Protein AF-A0A198ESL0-F1 (afdb_monomer)

Sequence (42 aa):
MDHWVGKKIPNNATIILDSNCSDELLGVSIKEGFKRCVNLKV

Mean predicted aligned error: 6.66 Å

Radius of gyration: 12.01 Å; Cα contacts (8 Å, |Δi|>4): 10; chains: 1; bounding box: 30×16×28 Å

Structure (mmCIF, N/CA/C/O backbone):
data_AF-A0A198ESL0-F1
#
_entry.id   AF-A0A198ESL0-F1
#
loop_
_atom_site.group_PDB
_atom_site.id
_atom_site.type_symbol
_atom_site.label_atom_id
_atom_site.label_alt_id
_atom_site.label_comp_id
_atom_site.label_asym_id
_atom_site.label_entity_id
_atom_site.label_seq_id
_atom_site.pdbx_PDB_ins_code
_atom_site.Cartn_x
_atom_site.Cartn_y
_atom_site.Cartn_z
_atom_site.occupancy
_atom_site.B_iso_or_equiv
_atom_site.auth_seq_id
_atom_site.auth_comp_id
_atom_site.auth_asym_id
_atom_site.auth_atom_id
_atom_site.pdbx_PDB_model_num
ATOM 1 N N . MET A 1 1 ? -20.454 -3.332 2.923 1.00 52.94 1 MET A N 1
ATOM 2 C CA . MET A 1 1 ? -19.083 -2.963 3.363 1.00 52.94 1 MET A CA 1
ATOM 3 C C . MET A 1 1 ? -18.624 -1.844 2.427 1.00 52.94 1 MET A C 1
ATOM 5 O O . MET A 1 1 ? -17.677 -2.015 1.680 1.00 52.94 1 MET A O 1
ATOM 9 N N . ASP A 1 2 ? -19.344 -0.715 2.403 1.00 67.06 2 ASP A N 1
ATOM 10 C CA . ASP A 1 2 ? -19.332 0.174 1.216 1.00 67.06 2 ASP A CA 1
ATOM 11 C C . ASP A 1 2 ? -18.881 1.606 1.519 1.00 67.06 2 ASP A C 1
ATOM 13 O O . ASP A 1 2 ? -18.942 2.475 0.659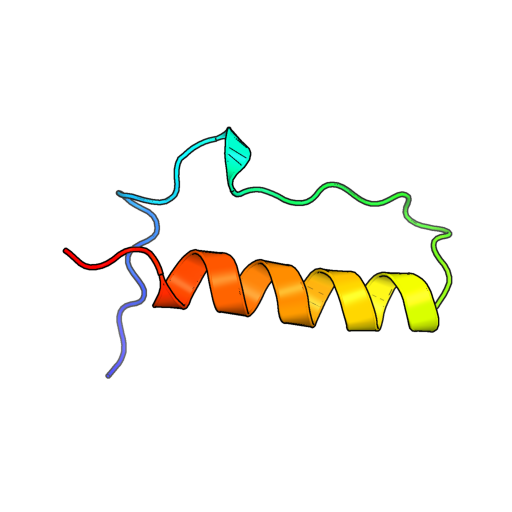 1.00 67.06 2 ASP A O 1
ATOM 17 N N . HIS A 1 3 ? -18.409 1.864 2.741 1.00 69.25 3 HIS A N 1
ATOM 18 C CA . HIS A 1 3 ? -17.946 3.188 3.145 1.00 69.25 3 HIS A CA 1
ATOM 19 C C . HIS A 1 3 ? -16.614 3.085 3.886 1.00 69.25 3 HIS A C 1
ATOM 21 O O . HIS A 1 3 ? -16.562 2.816 5.086 1.00 69.25 3 HIS A O 1
ATOM 27 N N . TRP A 1 4 ? -15.526 3.324 3.154 1.00 71.19 4 TRP A N 1
ATOM 28 C CA . TRP A 1 4 ? -14.218 3.598 3.737 1.00 71.19 4 TRP A CA 1
ATOM 29 C C . TRP A 1 4 ? -14.203 5.051 4.212 1.00 71.19 4 TRP A C 1
ATOM 31 O O . TRP A 1 4 ? -14.362 5.976 3.419 1.00 71.19 4 TRP A O 1
ATOM 41 N N . VAL A 1 5 ? -14.040 5.268 5.517 1.00 67.50 5 VAL A N 1
ATOM 42 C CA . VAL A 1 5 ? -14.041 6.612 6.103 1.00 67.50 5 VAL A CA 1
ATOM 43 C C . VAL A 1 5 ? -12.599 7.054 6.353 1.00 67.50 5 VAL A C 1
ATOM 45 O O . VAL A 1 5 ? -11.968 6.622 7.312 1.00 67.50 5 VAL A O 1
ATOM 48 N N . GLY A 1 6 ? -12.086 7.974 5.531 1.00 66.56 6 GLY A N 1
ATOM 49 C CA . GLY A 1 6 ? -10.744 8.561 5.693 1.00 66.56 6 GLY A CA 1
ATOM 50 C C . GLY A 1 6 ? -10.597 9.522 6.885 1.00 66.56 6 GLY A C 1
ATOM 51 O O . GLY A 1 6 ? -9.511 10.031 7.140 1.00 66.56 6 GLY A O 1
ATOM 52 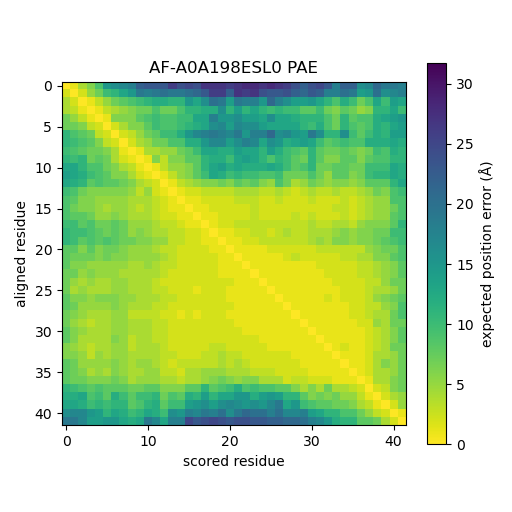N N . LYS A 1 7 ? -11.674 9.768 7.646 1.00 60.84 7 LYS A N 1
ATOM 53 C CA . LYS A 1 7 ? -11.779 10.811 8.688 1.00 60.84 7 LYS A CA 1
ATOM 54 C C . LYS A 1 7 ? -10.810 10.640 9.874 1.00 60.84 7 LYS A C 1
ATOM 56 O O . LYS A 1 7 ? -10.706 11.544 10.694 1.00 60.84 7 LYS A O 1
ATOM 61 N N . LYS A 1 8 ? -10.120 9.497 9.980 1.00 61.59 8 LYS A N 1
ATOM 62 C CA . LYS A 1 8 ? -9.129 9.199 11.031 1.00 61.59 8 LYS A CA 1
ATOM 63 C C . LYS A 1 8 ? -7.733 8.863 10.502 1.00 61.59 8 LYS A C 1
ATOM 65 O O . LYS A 1 8 ? -6.902 8.438 11.295 1.00 61.59 8 LYS A O 1
ATOM 70 N N . ILE A 1 9 ? -7.461 9.017 9.205 1.00 70.31 9 ILE A N 1
ATOM 71 C CA . ILE A 1 9 ? -6.110 8.799 8.676 1.00 70.31 9 ILE A CA 1
ATOM 72 C C . ILE A 1 9 ? -5.274 10.035 9.042 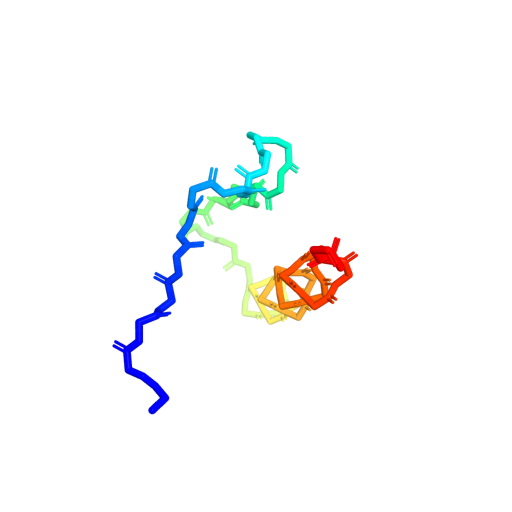1.00 70.31 9 ILE A C 1
ATOM 74 O O . ILE A 1 9 ? -5.555 11.119 8.529 1.00 70.31 9 ILE A O 1
ATOM 78 N N . PRO A 1 10 ? -4.300 9.928 9.962 1.00 69.56 10 PRO A N 1
ATOM 79 C CA . PRO A 1 10 ? -3.476 11.071 10.332 1.00 69.56 10 PRO A CA 1
ATOM 80 C C . PRO A 1 10 ? -2.621 11.511 9.135 1.00 69.56 10 PRO A C 1
ATOM 82 O O . PRO A 1 10 ? -2.257 10.694 8.296 1.00 69.56 10 PRO A O 1
ATOM 85 N N . ASN A 1 11 ? -2.259 12.795 9.046 1.00 66.75 11 ASN A N 1
ATOM 86 C CA . ASN A 1 11 ? -1.494 13.321 7.901 1.00 66.75 11 ASN A CA 1
ATOM 87 C C . ASN A 1 11 ? -0.148 12.600 7.675 1.00 66.75 11 ASN A C 1
ATOM 89 O O . ASN A 1 11 ? 0.348 12.560 6.554 1.00 66.75 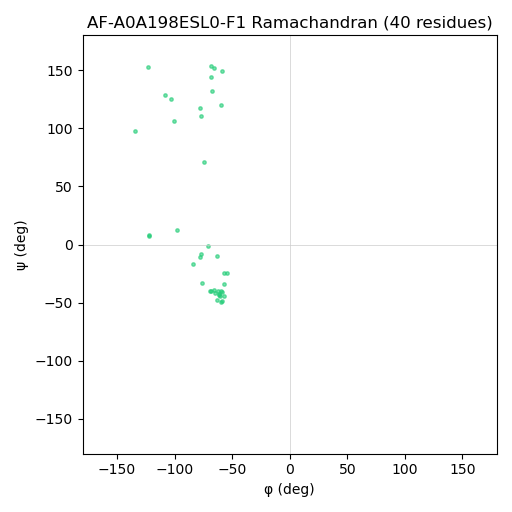11 ASN A O 1
ATOM 93 N N . ASN A 1 12 ? 0.428 11.994 8.719 1.00 70.81 12 ASN A N 1
ATOM 94 C CA . ASN A 1 12 ? 1.644 11.179 8.626 1.00 70.81 12 ASN A CA 1
ATOM 95 C C . ASN A 1 12 ? 1.407 9.764 8.056 1.00 70.81 12 ASN A C 1
ATOM 97 O O . ASN A 1 12 ? 2.369 9.039 7.803 1.00 70.81 12 ASN A O 1
ATOM 101 N N . ALA A 1 13 ? 0.153 9.355 7.855 1.00 71.94 13 ALA A N 1
ATOM 102 C CA . ALA A 1 13 ? -0.190 8.072 7.261 1.00 71.94 13 ALA A CA 1
ATOM 103 C C . ALA A 1 13 ? -0.177 8.107 5.725 1.00 71.94 13 ALA A C 1
ATOM 105 O O . ALA A 1 13 ? -0.038 7.043 5.119 1.00 71.94 13 ALA A O 1
ATOM 106 N N . THR A 1 14 ? -0.204 9.290 5.102 1.00 82.94 14 THR A N 1
ATOM 107 C CA . THR A 1 14 ? -0.021 9.446 3.652 1.00 82.94 14 THR A CA 1
ATOM 108 C C . THR A 1 14 ? 1.406 9.075 3.248 1.00 82.94 14 THR A C 1
ATOM 110 O O . THR A 1 14 ? 2.376 9.520 3.861 1.00 82.94 14 THR A O 1
ATOM 113 N N . ILE A 1 15 ? 1.537 8.250 2.210 1.00 88.12 15 ILE A N 1
ATOM 114 C CA . ILE A 1 15 ? 2.818 7.932 1.573 1.00 88.12 15 ILE A CA 1
ATOM 115 C C . ILE A 1 15 ? 2.880 8.733 0.274 1.00 88.12 15 ILE A C 1
ATOM 117 O O . ILE A 1 15 ? 1.962 8.653 -0.538 1.00 88.12 15 ILE A O 1
ATOM 121 N N . ILE A 1 16 ? 3.939 9.522 0.105 1.00 90.94 16 ILE A N 1
ATOM 122 C CA . ILE A 1 16 ? 4.176 10.337 -1.089 1.00 90.94 16 ILE A CA 1
ATOM 123 C C . ILE A 1 16 ? 5.323 9.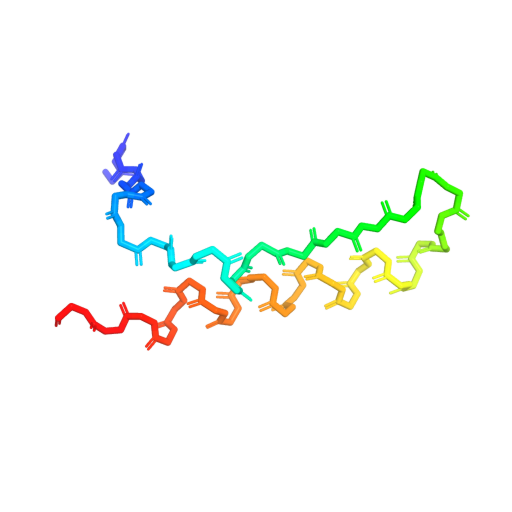691 -1.859 1.00 90.94 16 ILE A C 1
ATOM 125 O O . ILE A 1 16 ? 6.371 9.411 -1.278 1.00 90.94 16 ILE A O 1
ATOM 129 N N . LEU A 1 17 ? 5.114 9.453 -3.150 1.00 93.12 17 LEU A N 1
ATOM 130 C CA . LEU A 1 17 ? 6.106 8.888 -4.060 1.00 93.12 17 LEU A CA 1
ATOM 131 C C . LEU A 1 17 ? 6.333 9.835 -5.233 1.00 93.12 17 LEU A C 1
ATOM 133 O O . LEU A 1 17 ? 5.427 10.578 -5.614 1.00 93.12 17 LEU A O 1
ATOM 137 N N . ASP A 1 18 ? 7.527 9.772 -5.819 1.00 93.69 18 ASP A N 1
ATOM 138 C CA . ASP A 1 18 ? 7.755 10.365 -7.133 1.00 93.69 18 ASP A CA 1
ATOM 139 C C . ASP A 1 18 ? 6.976 9.574 -8.195 1.00 93.69 18 ASP A C 1
ATOM 141 O O . ASP A 1 18 ? 6.856 8.347 -8.131 1.00 93.69 18 ASP A O 1
ATOM 145 N N . SER A 1 19 ? 6.468 10.289 -9.192 1.00 93.12 19 SER A N 1
ATOM 146 C CA . SER A 1 19 ? 5.847 9.729 -10.391 1.00 93.12 19 SER A CA 1
ATOM 147 C C . SER A 1 19 ? 6.729 8.729 -11.152 1.00 93.12 19 SER A C 1
ATOM 149 O O . SER A 1 19 ? 6.193 7.874 -11.849 1.00 93.12 19 SER A O 1
ATOM 151 N N . ASN A 1 20 ? 8.056 8.818 -11.018 1.00 95.62 20 ASN A N 1
ATOM 152 C CA . ASN A 1 20 ? 9.021 7.930 -11.672 1.00 95.62 20 ASN A CA 1
ATOM 153 C C . ASN A 1 20 ? 9.520 6.779 -10.779 1.00 95.62 20 ASN A C 1
ATOM 155 O O . ASN A 1 20 ? 10.520 6.139 -11.115 1.00 95.62 20 ASN A O 1
ATOM 159 N N . CYS A 1 21 ? 8.874 6.533 -9.633 1.00 95.56 21 CYS A N 1
ATOM 160 C CA . CYS A 1 21 ? 9.281 5.457 -8.735 1.00 95.56 21 CYS A CA 1
ATOM 161 C C . CYS A 1 21 ? 9.244 4.085 -9.427 1.00 95.5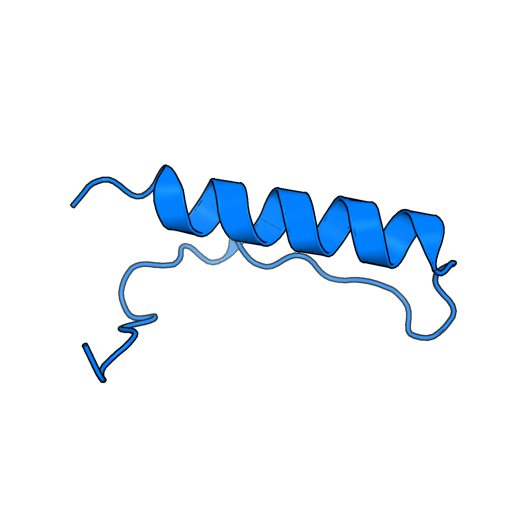6 21 CYS A C 1
ATOM 163 O O . CYS A 1 21 ? 8.448 3.840 -10.332 1.00 95.56 21 CYS A O 1
ATOM 165 N N . SER A 1 22 ? 10.124 3.178 -8.997 1.00 96.88 22 SER A N 1
ATOM 166 C CA . SER A 1 22 ? 10.135 1.812 -9.519 1.00 96.88 22 SER A CA 1
ATOM 167 C C . SER A 1 22 ? 8.894 1.035 -9.073 1.00 96.88 22 SER A C 1
ATOM 169 O O . SER A 1 22 ? 8.359 1.267 -7.986 1.00 96.88 22 SER A O 1
ATOM 171 N N . ASP A 1 23 ? 8.494 0.040 -9.867 1.00 96.88 23 ASP A N 1
ATOM 172 C CA . ASP A 1 23 ? 7.376 -0.852 -9.530 1.00 96.88 23 ASP A CA 1
ATOM 173 C C . ASP A 1 23 ? 7.587 -1.575 -8.191 1.00 96.88 23 ASP A C 1
ATOM 175 O O . ASP A 1 23 ? 6.642 -1.794 -7.431 1.00 96.88 23 ASP A O 1
ATOM 179 N N . GLU A 1 24 ? 8.837 -1.910 -7.860 1.0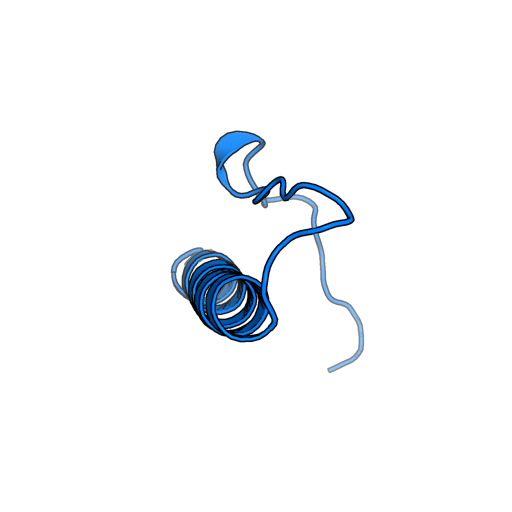0 96.94 24 GLU A N 1
ATOM 180 C CA . GLU A 1 24 ? 9.191 -2.501 -6.568 1.00 96.94 24 GLU A CA 1
ATOM 181 C C . GLU A 1 24 ? 8.892 -1.537 -5.410 1.00 96.94 24 GLU A C 1
ATOM 183 O O . GLU A 1 24 ? 8.233 -1.915 -4.436 1.00 96.94 24 GLU A O 1
ATOM 188 N N . LEU A 1 25 ? 9.313 -0.272 -5.530 1.00 95.38 25 LEU A N 1
ATOM 189 C CA . LEU A 1 25 ? 9.058 0.748 -4.514 1.00 95.38 25 LEU A CA 1
ATOM 190 C C . LEU A 1 25 ? 7.559 1.056 -4.392 1.00 95.38 25 LEU A C 1
ATOM 192 O O . LEU A 1 25 ? 7.048 1.209 -3.277 1.00 95.38 25 LEU A O 1
ATOM 196 N N . LEU A 1 26 ? 6.843 1.089 -5.518 1.00 96.25 26 LEU A N 1
ATOM 197 C CA . LEU A 1 26 ? 5.390 1.225 -5.556 1.00 96.25 26 LEU A CA 1
ATOM 198 C C . LEU A 1 26 ? 4.706 0.073 -4.803 1.00 96.25 26 LEU A C 1
ATOM 200 O O . LEU A 1 26 ? 3.879 0.314 -3.920 1.00 96.25 26 LEU A O 1
ATOM 204 N N . GLY A 1 27 ? 5.094 -1.175 -5.081 1.00 96.06 27 GLY A N 1
ATOM 205 C CA . GLY A 1 27 ? 4.546 -2.361 -4.423 1.00 96.06 27 GLY A CA 1
ATOM 206 C C . GLY A 1 27 ? 4.776 -2.370 -2.908 1.00 96.06 27 GLY A C 1
ATOM 207 O O . GLY A 1 27 ? 3.847 -2.626 -2.133 1.00 96.06 27 GLY A O 1
ATOM 208 N N . VAL A 1 28 ? 5.990 -2.030 -2.462 1.00 95.62 28 VAL A N 1
ATOM 209 C CA . VAL A 1 28 ? 6.321 -1.908 -1.030 1.00 95.62 28 VAL A CA 1
ATOM 210 C C . VAL A 1 28 ? 5.472 -0.826 -0.359 1.00 95.62 28 VAL A C 1
ATOM 212 O O . VAL A 1 28 ? 4.935 -1.042 0.730 1.00 95.62 28 VAL A O 1
ATOM 215 N 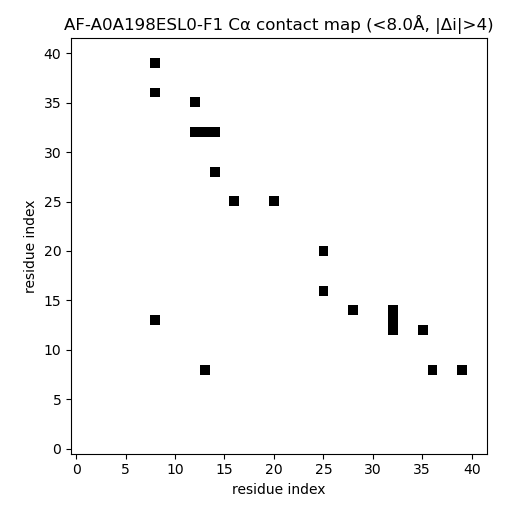N . SER A 1 29 ? 5.300 0.314 -1.024 1.00 93.00 29 SER A N 1
ATOM 216 C CA . SER A 1 29 ? 4.558 1.460 -0.494 1.00 93.00 29 SER A CA 1
ATOM 217 C C . SER A 1 29 ? 3.064 1.185 -0.367 1.00 93.00 29 SER A C 1
ATOM 219 O O . SER A 1 29 ? 2.465 1.534 0.648 1.00 93.00 29 SER A O 1
ATOM 221 N N . ILE A 1 30 ? 2.463 0.491 -1.340 1.00 92.31 30 ILE A N 1
ATOM 222 C CA . ILE A 1 30 ? 1.069 0.034 -1.256 1.00 92.31 30 ILE A CA 1
ATOM 223 C C . ILE A 1 30 ? 0.889 -0.872 -0.034 1.00 92.31 30 ILE A C 1
ATOM 225 O O . ILE A 1 30 ? -0.015 -0.655 0.776 1.00 92.31 30 ILE A O 1
ATOM 229 N N . LYS A 1 31 ? 1.780 -1.857 0.147 1.00 92.12 31 LYS A N 1
ATOM 230 C CA . LYS A 1 31 ? 1.734 -2.773 1.297 1.00 92.12 31 LYS A CA 1
ATOM 231 C C . LYS A 1 31 ? 1.833 -2.022 2.625 1.00 92.12 31 LYS A C 1
ATOM 233 O O . LYS A 1 31 ? 1.126 -2.358 3.575 1.00 92.12 31 LYS A O 1
ATOM 238 N N . GLU A 1 32 ? 2.687 -1.009 2.698 1.00 88.94 32 GLU A N 1
ATOM 239 C CA . GLU A 1 32 ? 2.841 -0.178 3.890 1.00 88.94 32 GLU A CA 1
ATOM 240 C C . GLU A 1 32 ? 1.610 0.708 4.144 1.00 88.94 32 GLU A C 1
ATOM 242 O O . GLU A 1 32 ? 1.141 0.799 5.279 1.00 88.94 32 GLU A O 1
ATOM 247 N N . GLY A 1 33 ? 1.014 1.274 3.090 1.00 87.50 33 GLY A N 1
ATOM 248 C CA . GLY A 1 33 ? -0.248 2.013 3.164 1.00 87.50 33 GLY A CA 1
ATOM 249 C C . GLY A 1 33 ? -1.384 1.164 3.742 1.00 87.50 33 GLY A C 1
ATOM 250 O O . GLY A 1 33 ? -2.078 1.598 4.661 1.00 87.50 33 GLY A O 1
ATOM 251 N N . PHE A 1 34 ? -1.513 -0.090 3.297 1.00 85.62 34 PHE A N 1
ATOM 252 C CA . PHE A 1 34 ? -2.500 -1.024 3.849 1.00 85.62 34 PHE A CA 1
ATOM 253 C C . PHE A 1 34 ? -2.280 -1.321 5.336 1.00 85.62 34 PHE A C 1
ATOM 255 O O . PHE A 1 34 ? -3.242 -1.310 6.107 1.00 85.62 34 PHE A O 1
ATOM 262 N N . LYS A 1 35 ? -1.033 -1.541 5.777 1.00 84.69 35 LYS A N 1
ATOM 263 C CA . LYS A 1 35 ? -0.741 -1.75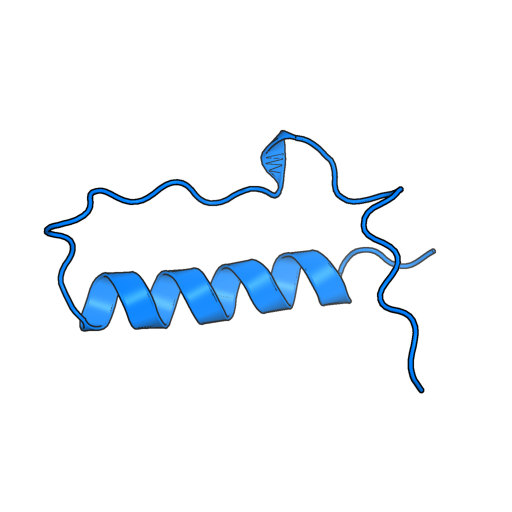5 7.206 1.00 84.69 35 LYS A CA 1
ATOM 264 C C . LYS A 1 35 ? -1.169 -0.566 8.060 1.00 84.69 35 LYS A C 1
ATOM 266 O O . LYS A 1 35 ? -1.703 -0.763 9.149 1.00 84.69 35 LYS A O 1
ATOM 271 N N . ARG A 1 36 ? -0.952 0.660 7.573 1.00 81.19 36 ARG A N 1
ATOM 272 C CA . ARG A 1 36 ? -1.356 1.883 8.279 1.00 81.19 36 ARG A CA 1
ATOM 273 C C . ARG A 1 36 ? -2.871 1.947 8.455 1.00 81.19 36 ARG A C 1
ATOM 275 O O . ARG A 1 36 ? -3.319 2.277 9.543 1.00 81.19 36 ARG A O 1
ATOM 282 N N . CYS A 1 37 ? -3.655 1.548 7.452 1.00 76.38 37 CYS A N 1
ATOM 283 C CA . CYS A 1 37 ? -5.115 1.471 7.567 1.00 76.38 37 CYS A CA 1
ATOM 284 C C . CYS A 1 37 ? -5.586 0.424 8.589 1.00 76.38 37 CYS A C 1
ATOM 286 O O . CYS A 1 37 ? -6.506 0.691 9.353 1.00 76.38 37 CYS A O 1
ATOM 288 N N . VAL A 1 38 ? -4.961 -0.758 8.618 1.00 70.44 38 VAL A N 1
ATOM 289 C CA . VAL A 1 38 ? -5.377 -1.871 9.497 1.00 70.44 38 VAL A CA 1
ATOM 290 C C . VAL A 1 38 ? -4.954 -1.654 10.955 1.00 70.44 38 VAL A C 1
ATOM 292 O O . VAL A 1 38 ? -5.673 -2.047 11.871 1.00 70.44 38 VAL A O 1
ATOM 295 N N . ASN A 1 39 ? -3.810 -1.005 11.188 1.00 62.59 39 ASN A N 1
ATOM 296 C CA . ASN A 1 39 ? -3.316 -0.713 12.538 1.00 62.59 39 ASN A CA 1
ATOM 297 C C . ASN A 1 39 ? -4.023 0.474 13.208 1.00 62.59 39 ASN A C 1
ATOM 299 O O . ASN A 1 39 ? -3.875 0.666 14.416 1.00 62.59 39 ASN A O 1
ATOM 303 N N . LEU A 1 40 ? -4.823 1.242 12.463 1.00 62.16 40 LEU A N 1
ATOM 304 C CA . LEU A 1 40 ? -5.764 2.212 13.018 1.00 62.16 40 LEU A CA 1
ATOM 305 C C . LEU A 1 40 ? -6.963 1.457 13.616 1.00 62.16 40 LEU A C 1
ATOM 307 O O . LEU A 1 40 ? -8.067 1.470 13.075 1.00 62.16 40 LEU A O 1
ATOM 311 N N . LYS A 1 41 ? -6.742 0.774 14.747 1.00 51.19 41 LYS A N 1
ATOM 312 C CA . LYS A 1 41 ? -7.840 0.332 15.614 1.00 51.19 41 LYS A CA 1
ATOM 313 C C . LYS A 1 41 ? -8.603 1.576 16.069 1.00 51.19 41 LYS A C 1
ATOM 315 O O . LYS A 1 41 ? -8.014 2.476 16.667 1.00 51.19 41 LYS A O 1
ATOM 320 N N . VAL A 1 42 ? -9.891 1.630 15.738 1.00 50.06 42 VAL A N 1
ATOM 321 C CA . VAL A 1 42 ? -10.845 2.554 16.365 1.00 50.06 42 VAL A CA 1
ATOM 322 C C . VAL A 1 42 ? -11.101 2.109 17.795 1.00 50.06 42 VAL A C 1
ATOM 324 O O . VAL A 1 42 ? -11.203 0.880 18.003 1.00 50.06 42 VAL A O 1
#

InterPro domains:
  IPR037891 Immunity protein Cdil-like superfamily [G3DSA:3.40.1590.10] (1-41)

Solvent-accessible surface area (backbone atoms only — not comparable to full-atom values): 2947 Å² total; per-residue (Å²): 142,90,76,86,77,69,89,77,65,53,84,86,61,67,84,88,76,65,95,82,58,52,72,68,60,51,53,54,48,53,56,51,46,52,50,55,61,67,70,59,73,129

Secondary structure (DSSP, 8-state):
-----GGG--GGG-----TT--HHHHHHHHHHHHHHHHH---

Organism: NCBI:txid1354337

Foldseek 3Di:
DPDDDCPPQPPVLDDDDDPPDDPVVVVVNVVSSVVSSVVPDD

pLDDT: mean 79.8, std 14.51, range [50.06, 96.94]